Protein AF-A0A812RRX6-F1 (afdb_monomer_lite)

Organism: NCBI:txid878477

Structure (mmCIF, N/CA/C/O backbone):
data_AF-A0A812RRX6-F1
#
_entry.id   AF-A0A812RRX6-F1
#
loop_
_atom_site.group_PDB
_atom_site.id
_atom_site.type_symbol
_atom_site.label_atom_id
_atom_site.label_alt_id
_atom_site.label_comp_id
_atom_site.label_asym_id
_atom_site.label_entity_id
_atom_site.label_seq_id
_atom_site.pdbx_PDB_ins_code
_atom_site.Cartn_x
_atom_site.Cartn_y
_atom_site.Cartn_z
_atom_site.occupancy
_atom_site.B_iso_or_equiv
_atom_site.auth_seq_id
_atom_site.auth_comp_id
_atom_site.auth_asym_id
_atom_site.auth_atom_id
_atom_site.pdbx_PDB_model_num
ATOM 1 N N . MET A 1 1 ? -2.714 23.984 -34.454 1.00 39.06 1 MET A N 1
ATOM 2 C CA . MET A 1 1 ? -3.181 22.674 -33.956 1.00 39.06 1 MET A CA 1
ATOM 3 C C . MET A 1 1 ? -3.215 22.775 -32.436 1.00 39.06 1 MET A C 1
ATOM 5 O O . MET A 1 1 ? -2.172 22.721 -31.802 1.00 39.06 1 MET A O 1
ATOM 9 N N . ALA A 1 2 ? -4.369 23.152 -31.883 1.00 33.84 2 ALA A N 1
ATOM 10 C CA . ALA A 1 2 ? -4.506 23.496 -30.469 1.00 33.84 2 ALA A CA 1
ATOM 11 C C . ALA A 1 2 ? -4.505 22.219 -29.619 1.00 33.84 2 ALA A C 1
ATOM 13 O O . ALA A 1 2 ? -5.290 21.308 -29.877 1.00 33.84 2 ALA A O 1
ATOM 14 N N . MET A 1 3 ? -3.606 22.149 -28.634 1.00 35.25 3 MET A N 1
ATOM 15 C CA . MET A 1 3 ? -3.590 21.080 -27.639 1.00 35.25 3 MET A CA 1
ATOM 16 C C . MET A 1 3 ? -4.925 21.091 -26.890 1.00 35.25 3 MET A C 1
ATOM 18 O O . MET A 1 3 ? -5.306 22.109 -26.313 1.00 35.25 3 MET A O 1
ATOM 22 N N . SER A 1 4 ? -5.640 19.965 -26.927 1.00 39.28 4 SER A N 1
ATOM 23 C CA . SER A 1 4 ? -6.822 19.756 -26.090 1.00 39.28 4 SER A CA 1
ATOM 24 C C . SER A 1 4 ? -6.468 20.004 -24.620 1.00 39.28 4 SER A C 1
ATOM 26 O O . SER A 1 4 ? -5.394 19.582 -24.179 1.00 39.28 4 SER A O 1
ATOM 28 N N . PRO A 1 5 ? -7.345 20.659 -23.841 1.00 45.50 5 PRO A N 1
ATOM 29 C CA . PRO A 1 5 ? -7.114 20.847 -22.420 1.00 45.50 5 PRO A CA 1
ATOM 30 C C . PRO A 1 5 ? -7.066 19.472 -21.752 1.00 45.50 5 PRO A C 1
ATOM 32 O O . PRO A 1 5 ? -8.019 18.695 -21.840 1.00 45.50 5 PRO A O 1
ATOM 35 N N . GLN A 1 6 ? -5.943 19.160 -21.099 1.00 38.31 6 GLN A N 1
ATOM 36 C CA . GLN A 1 6 ? -5.822 17.978 -20.254 1.00 38.31 6 GLN A CA 1
ATOM 37 C C . GLN A 1 6 ? -6.981 17.981 -19.256 1.00 38.31 6 GLN A C 1
ATOM 39 O O . GLN A 1 6 ? -7.077 18.843 -18.380 1.00 38.31 6 GLN A O 1
ATOM 44 N N . LYS A 1 7 ? -7.886 17.015 -19.410 1.00 37.22 7 LYS A N 1
ATOM 45 C CA . LYS A 1 7 ? -8.924 16.706 -18.433 1.00 37.22 7 LYS A CA 1
ATOM 46 C C . LYS A 1 7 ? -8.191 16.348 -17.140 1.00 37.22 7 LYS A C 1
ATOM 48 O O . LYS A 1 7 ? -7.607 15.271 -17.060 1.00 37.22 7 LYS A O 1
ATOM 53 N N . LYS A 1 8 ? -8.141 17.274 -16.171 1.00 35.66 8 LYS A N 1
ATOM 54 C CA . LYS A 1 8 ? -7.561 17.017 -14.845 1.00 35.66 8 LYS A CA 1
ATOM 55 C C . LYS A 1 8 ? -8.171 15.714 -14.333 1.00 35.66 8 LYS A C 1
ATOM 57 O O . LYS A 1 8 ? -9.391 15.638 -14.175 1.00 35.66 8 LYS A O 1
ATOM 62 N N . LEU A 1 9 ? -7.343 14.686 -14.144 1.00 37.22 9 LEU A N 1
ATOM 63 C CA . LEU A 1 9 ? -7.790 13.464 -13.491 1.00 37.22 9 LEU A CA 1
ATOM 64 C C . LEU A 1 9 ? -8.346 13.859 -12.115 1.00 37.22 9 LEU A C 1
ATOM 66 O O . LEU A 1 9 ? -7.683 14.621 -11.406 1.00 37.22 9 LEU A O 1
ATOM 70 N N . PRO A 1 10 ? -9.545 13.393 -11.728 1.00 40.72 10 PRO A N 1
ATOM 71 C CA . PRO A 1 10 ? -10.130 13.690 -10.429 1.00 40.72 10 PRO A CA 1
ATOM 72 C C . PRO A 1 10 ? -9.410 12.871 -9.348 1.00 40.72 10 PRO A C 1
ATOM 74 O O . PRO A 1 10 ? -9.957 11.932 -8.780 1.00 40.72 10 PRO A O 1
ATOM 77 N N . MET A 1 11 ? -8.148 13.199 -9.083 1.00 41.69 11 MET A N 1
ATOM 78 C CA . MET A 1 11 ? -7.372 12.647 -7.979 1.00 41.69 11 MET A CA 1
ATOM 79 C C . MET A 1 11 ? -7.778 13.402 -6.708 1.00 41.69 11 MET A C 1
ATOM 81 O O . MET A 1 11 ? -7.192 14.421 -6.369 1.00 41.69 11 MET A O 1
ATOM 85 N N . CYS A 1 12 ? -8.811 12.886 -6.037 1.00 51.28 12 CYS A N 1
ATOM 86 C CA . CYS A 1 12 ? -9.306 13.295 -4.717 1.00 51.28 12 CYS A CA 1
ATOM 87 C C . CYS A 1 12 ? -10.076 14.638 -4.657 1.00 51.28 12 CYS A C 1
ATOM 89 O O . CYS A 1 12 ? -9.531 15.721 -4.825 1.00 51.28 12 CYS A O 1
ATOM 91 N N . THR A 1 13 ? -11.379 14.576 -4.359 1.00 63.47 13 THR A N 1
ATOM 92 C CA . THR A 1 13 ? -12.271 15.750 -4.226 1.00 63.47 13 THR A CA 1
ATOM 93 C C . THR A 1 13 ? -12.275 16.365 -2.820 1.00 63.47 13 THR A C 1
ATOM 95 O O . THR A 1 13 ? -13.190 17.117 -2.494 1.00 63.47 13 THR A O 1
ATOM 98 N N . LEU A 1 14 ? -11.338 15.981 -1.949 1.00 65.50 14 LEU A N 1
ATOM 99 C CA . LEU A 1 14 ? -11.268 16.493 -0.578 1.00 65.50 14 LEU A CA 1
ATOM 100 C C . LEU A 1 14 ? -10.521 17.837 -0.547 1.00 65.50 14 LEU A C 1
ATOM 102 O O . LEU A 1 14 ? -9.541 17.979 -1.283 1.00 65.50 14 LEU A O 1
ATOM 106 N N . PRO A 1 15 ? -10.918 18.799 0.305 1.00 81.88 15 PRO A N 1
ATOM 107 C CA . PRO A 1 15 ? -10.123 19.998 0.569 1.00 81.88 15 PRO A CA 1
ATOM 108 C C . PRO A 1 15 ? -8.690 19.635 0.991 1.00 81.88 15 PRO A C 1
ATOM 110 O O . PRO A 1 15 ? -8.495 18.680 1.742 1.00 81.88 15 PRO A O 1
ATOM 113 N N . GLU A 1 16 ? -7.682 20.406 0.567 1.00 81.50 16 GLU A N 1
ATOM 114 C CA . GLU A 1 16 ? -6.260 20.109 0.851 1.00 81.50 16 GLU A CA 1
ATOM 115 C C . GLU A 1 16 ? -5.962 19.907 2.349 1.00 81.50 16 GLU A C 1
ATOM 117 O O . GLU A 1 16 ? -5.134 19.076 2.722 1.00 81.50 16 GLU A O 1
ATOM 122 N N . ALA A 1 17 ? -6.658 20.638 3.224 1.00 84.88 17 ALA A N 1
ATOM 123 C CA . ALA A 1 17 ? -6.519 20.498 4.672 1.00 84.88 17 ALA A CA 1
ATOM 124 C C . ALA A 1 17 ? -6.974 19.116 5.181 1.00 84.88 17 ALA A C 1
ATOM 126 O O . ALA A 1 17 ? -6.314 18.524 6.036 1.00 84.88 17 ALA A O 1
ATOM 127 N N . GLU A 1 18 ? -8.070 18.580 4.637 1.00 83.19 18 GLU A N 1
ATOM 128 C CA . GLU A 1 18 ? -8.567 17.248 4.994 1.00 83.19 18 GLU A CA 1
ATOM 129 C C . GLU A 1 18 ? -7.648 16.148 4.460 1.00 83.19 18 GLU A C 1
ATOM 131 O O . GLU A 1 18 ? -7.400 15.172 5.166 1.00 83.19 18 GLU A O 1
ATOM 136 N N . GLN A 1 19 ? -7.082 16.334 3.261 1.00 82.12 19 GLN A N 1
ATOM 137 C CA . GLN A 1 19 ? -6.095 15.411 2.693 1.00 82.12 19 GLN A CA 1
ATOM 138 C C . GLN A 1 19 ? -4.854 15.308 3.584 1.00 82.12 19 GLN A C 1
ATOM 140 O O . GLN A 1 19 ? -4.489 14.210 3.995 1.00 82.12 19 GLN A O 1
ATOM 145 N N . ARG A 1 20 ? -4.268 16.446 3.979 1.00 87.44 20 ARG A N 1
ATOM 146 C CA . ARG A 1 20 ? -3.109 16.471 4.888 1.00 87.44 20 ARG A CA 1
ATOM 147 C C . ARG A 1 20 ? -3.423 15.853 6.243 1.00 87.44 20 ARG A C 1
ATOM 149 O O . ARG A 1 20 ? -2.597 15.137 6.803 1.00 87.44 20 ARG A O 1
ATOM 156 N N . SER A 1 21 ? -4.617 16.115 6.780 1.00 90.31 21 SER A N 1
ATOM 157 C CA . SER A 1 21 ? -5.028 15.505 8.044 1.00 90.31 21 SER A CA 1
ATOM 158 C C . SER A 1 21 ? -5.152 13.988 7.918 1.00 90.31 21 SER A C 1
ATOM 160 O O . SER A 1 21 ? -4.744 13.277 8.830 1.00 90.31 21 SER A O 1
ATOM 162 N N . PHE A 1 22 ? -5.713 13.488 6.819 1.00 90.00 22 PHE A N 1
ATOM 163 C CA . PHE A 1 22 ? -5.828 12.057 6.559 1.00 90.00 22 PHE A CA 1
ATOM 164 C C . PHE A 1 22 ? -4.455 11.400 6.376 1.00 90.00 22 PHE A C 1
ATOM 166 O O . PHE A 1 22 ? -4.192 10.348 6.956 1.00 90.00 22 PHE A O 1
ATOM 173 N N . GLU A 1 23 ? -3.557 12.041 5.631 1.00 90.38 23 GLU A N 1
ATOM 174 C CA . GLU A 1 23 ? -2.182 11.579 5.438 1.00 90.38 23 GLU A CA 1
ATOM 175 C C . GLU A 1 23 ? -1.428 11.461 6.763 1.00 90.38 23 GLU A C 1
ATOM 177 O O . GLU A 1 23 ? -0.851 10.407 7.024 1.00 90.38 23 GLU A O 1
ATOM 182 N N . ALA A 1 24 ? -1.515 12.478 7.627 1.00 93.12 24 ALA A N 1
ATOM 183 C CA . ALA A 1 24 ? -0.892 12.459 8.948 1.00 93.12 24 ALA A CA 1
ATOM 184 C C . ALA A 1 24 ? -1.433 11.326 9.836 1.00 93.12 24 ALA A C 1
ATOM 186 O O . ALA A 1 24 ? -0.667 10.663 10.534 1.00 93.12 24 ALA A O 1
ATOM 187 N N . LEU A 1 25 ? -2.744 11.058 9.785 1.00 94.81 25 LEU A N 1
ATOM 188 C CA . LEU A 1 25 ? -3.342 9.932 10.509 1.00 94.81 25 LEU A CA 1
ATOM 189 C C . LEU A 1 25 ? -2.822 8.590 9.990 1.00 94.81 25 LEU A C 1
ATOM 191 O O . LEU A 1 25 ? -2.502 7.709 10.788 1.00 94.81 25 LEU A O 1
ATOM 195 N N . LEU A 1 26 ? -2.721 8.423 8.670 1.00 92.94 26 LEU A N 1
ATOM 196 C CA . LEU A 1 26 ? -2.147 7.211 8.094 1.00 92.94 26 LEU A CA 1
ATOM 197 C C . LEU A 1 26 ? -0.683 7.041 8.510 1.00 92.94 26 LEU A C 1
ATOM 199 O O . LEU A 1 26 ? -0.291 5.931 8.848 1.00 92.94 26 LEU A O 1
ATOM 203 N N . ASP A 1 27 ? 0.109 8.108 8.551 1.00 92.56 27 ASP A N 1
ATOM 204 C CA . ASP A 1 27 ? 1.517 8.031 8.953 1.00 92.56 27 ASP A CA 1
ATOM 205 C C . ASP A 1 27 ? 1.678 7.640 10.434 1.00 92.56 27 ASP A C 1
ATOM 207 O O . ASP A 1 27 ? 2.534 6.812 10.767 1.00 92.56 27 ASP A O 1
ATOM 211 N N . ASP A 1 28 ? 0.811 8.143 11.321 1.00 94.81 28 ASP A N 1
ATOM 212 C CA . ASP A 1 28 ? 0.749 7.704 12.722 1.00 94.81 28 ASP A CA 1
ATOM 213 C C . ASP A 1 28 ? 0.402 6.210 12.829 1.00 94.81 28 ASP A C 1
ATOM 215 O O . ASP A 1 28 ? 1.060 5.476 13.573 1.00 94.81 28 ASP A O 1
ATOM 219 N N . VAL A 1 29 ? -0.585 5.735 12.054 1.00 94.94 29 VAL A N 1
ATOM 220 C CA . VAL A 1 29 ? -0.944 4.307 11.977 1.00 94.94 29 VAL A CA 1
ATOM 221 C C . VAL A 1 29 ? 0.249 3.467 11.520 1.00 94.94 29 VAL A C 1
ATOM 223 O O . VAL A 1 29 ? 0.585 2.472 12.166 1.00 94.94 29 VAL A O 1
ATOM 226 N N . MET A 1 30 ? 0.905 3.871 10.430 1.00 91.81 30 MET A N 1
ATOM 227 C CA . MET A 1 30 ? 2.060 3.166 9.872 1.00 91.81 30 MET A CA 1
ATOM 228 C C . MET A 1 30 ? 3.209 3.079 10.876 1.00 91.81 30 MET A C 1
ATOM 230 O O . MET A 1 30 ? 3.807 2.017 11.048 1.00 91.81 30 MET A O 1
ATOM 234 N N . THR A 1 31 ? 3.478 4.178 11.582 1.00 92.31 31 THR A N 1
ATOM 235 C CA . THR A 1 31 ? 4.534 4.250 12.595 1.00 92.31 31 THR A CA 1
ATOM 236 C C . THR A 1 31 ? 4.243 3.319 13.769 1.00 92.31 31 THR A C 1
ATOM 238 O O . THR A 1 31 ? 5.119 2.566 14.193 1.00 92.31 31 THR A O 1
ATOM 241 N N . GLY A 1 32 ? 3.019 3.329 14.303 1.00 93.38 32 GLY A N 1
ATOM 242 C CA . GLY A 1 32 ? 2.673 2.494 15.455 1.00 93.38 32 GLY A CA 1
ATOM 243 C C . GLY A 1 32 ? 2.478 1.011 15.135 1.00 93.38 32 GLY A C 1
ATOM 244 O O . GLY A 1 32 ? 2.624 0.188 16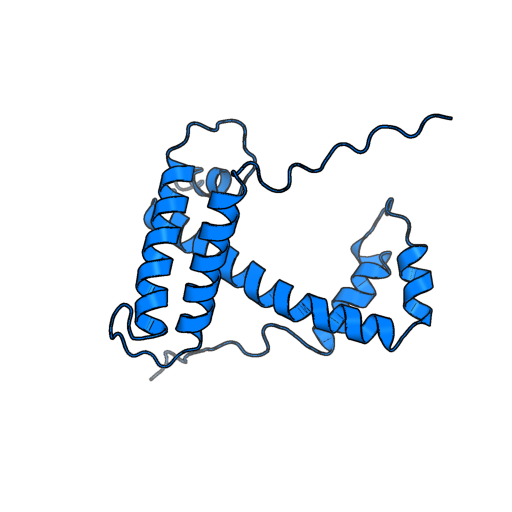.035 1.00 93.38 32 GLY A O 1
ATOM 245 N N . MET A 1 33 ? 2.214 0.652 13.874 1.00 88.69 33 MET A N 1
ATOM 246 C CA . MET A 1 33 ? 2.179 -0.744 13.418 1.00 88.69 33 MET A CA 1
ATOM 247 C C . MET A 1 33 ? 3.560 -1.413 13.469 1.00 88.69 33 MET A C 1
ATOM 249 O O . MET A 1 33 ? 3.647 -2.616 13.706 1.00 88.69 33 MET A O 1
ATOM 253 N N . LEU A 1 34 ? 4.633 -0.642 13.269 1.00 86.12 34 LEU A N 1
ATOM 254 C CA . LEU A 1 34 ? 6.019 -1.119 13.348 1.00 86.12 34 LEU A CA 1
ATOM 255 C C . LEU A 1 34 ? 6.666 -0.874 14.724 1.00 86.12 34 LEU A C 1
ATOM 257 O O . LEU A 1 34 ? 7.800 -1.292 14.955 1.00 86.12 34 LEU A O 1
ATOM 261 N N . ALA A 1 35 ? 5.971 -0.189 15.634 1.00 92.12 35 ALA A N 1
ATOM 262 C CA . ALA A 1 35 ? 6.473 0.135 16.962 1.00 92.12 35 ALA A CA 1
ATOM 263 C C . ALA A 1 35 ? 6.286 -1.015 17.964 1.00 92.12 35 ALA A C 1
ATOM 265 O O . ALA A 1 35 ? 5.526 -1.958 17.745 1.00 92.12 35 ALA A O 1
ATOM 266 N N . ALA A 1 36 ? 6.951 -0.900 19.119 1.00 91.06 36 ALA A N 1
ATOM 267 C CA . ALA A 1 36 ? 6.689 -1.783 20.249 1.00 91.06 36 ALA A CA 1
ATOM 268 C C . ALA A 1 36 ? 5.202 -1.697 20.658 1.00 91.06 36 ALA A C 1
ATOM 270 O O . ALA A 1 36 ? 4.677 -0.582 20.746 1.00 91.06 36 ALA A O 1
ATOM 271 N N . PRO A 1 37 ? 4.530 -2.832 20.936 1.00 91.81 37 PRO A N 1
ATOM 272 C CA . PRO A 1 37 ? 3.099 -2.888 21.242 1.00 91.81 37 PRO A CA 1
ATOM 273 C C . PRO A 1 37 ? 2.809 -2.432 22.683 1.00 91.81 37 PRO A C 1
ATOM 275 O O . PRO A 1 37 ? 2.304 -3.192 23.505 1.00 91.81 37 PRO A O 1
ATOM 278 N N . LEU A 1 38 ? 3.186 -1.195 23.009 1.00 91.50 38 LEU A N 1
ATOM 279 C CA . LEU A 1 38 ? 2.996 -0.571 24.313 1.00 91.50 38 LEU A CA 1
ATOM 280 C C . LEU A 1 38 ? 2.081 0.643 24.161 1.00 91.50 38 LEU A C 1
ATOM 282 O O . LEU A 1 38 ? 2.469 1.634 23.542 1.00 91.50 38 LEU A O 1
ATOM 286 N N . ASP A 1 39 ? 0.884 0.572 24.738 1.00 92.12 39 ASP A N 1
ATOM 287 C CA . ASP A 1 39 ? -0.079 1.671 24.716 1.00 92.12 39 ASP A CA 1
ATOM 288 C C . ASP A 1 39 ? 0.108 2.600 25.926 1.00 92.12 39 ASP A C 1
ATOM 290 O O . ASP A 1 39 ? -0.307 2.304 27.043 1.00 92.12 39 ASP A O 1
ATOM 294 N N . LEU A 1 40 ? 0.746 3.747 25.685 1.00 93.06 40 LEU A N 1
ATOM 295 C CA . LEU A 1 40 ? 0.804 4.888 26.609 1.00 93.06 40 LEU A CA 1
ATOM 296 C C . LEU A 1 40 ? 0.006 6.078 26.049 1.00 93.06 40 LEU A C 1
ATOM 298 O O . LEU A 1 40 ? 0.404 7.241 26.183 1.00 93.06 40 LEU A O 1
ATOM 302 N N . GLY A 1 41 ? -1.083 5.798 25.328 1.00 92.75 41 GLY A N 1
ATOM 303 C CA . GLY A 1 41 ? -1.882 6.789 24.619 1.00 92.75 41 GLY A CA 1
ATOM 304 C C . GLY A 1 41 ? -1.022 7.621 23.667 1.00 92.75 41 GLY A C 1
ATOM 305 O O . GLY A 1 41 ? -0.141 7.104 22.973 1.00 92.75 41 GLY A O 1
ATOM 306 N N . ARG A 1 42 ? -1.214 8.947 23.683 1.00 93.38 42 ARG A N 1
ATOM 307 C CA . ARG A 1 42 ? -0.478 9.888 22.815 1.00 93.38 42 ARG A CA 1
ATOM 308 C C . ARG A 1 42 ? 1.048 9.871 22.996 1.00 93.38 42 ARG A C 1
ATOM 310 O O . ARG A 1 42 ? 1.769 10.342 22.117 1.00 93.38 42 ARG A O 1
ATOM 317 N N . PHE A 1 43 ? 1.538 9.346 24.119 1.00 93.44 43 PHE A N 1
ATOM 318 C CA . PHE A 1 43 ? 2.963 9.320 24.455 1.00 93.44 43 PHE A CA 1
ATOM 319 C C . PHE A 1 43 ? 3.708 8.120 23.856 1.00 93.44 43 PHE A C 1
ATOM 321 O O . PHE A 1 43 ? 4.934 8.097 23.863 1.00 93.44 43 PHE A O 1
ATOM 328 N N . SER A 1 44 ? 2.989 7.153 23.284 1.00 94.38 44 SER A N 1
ATOM 329 C CA . SER A 1 44 ? 3.567 6.000 22.585 1.00 94.38 44 SER A CA 1
ATOM 330 C C . SER A 1 44 ? 3.216 6.023 21.100 1.00 94.38 44 SER A C 1
ATOM 332 O O . SER A 1 44 ? 2.151 6.504 20.719 1.00 94.38 44 SER A O 1
ATOM 334 N N . ALA A 1 45 ? 4.087 5.478 20.249 1.00 94.94 45 ALA A N 1
ATOM 335 C CA . ALA A 1 45 ? 3.778 5.323 18.826 1.00 94.94 45 ALA A CA 1
ATOM 336 C C . ALA A 1 45 ? 2.589 4.372 18.601 1.00 94.94 45 ALA A C 1
ATOM 338 O O . ALA A 1 45 ? 1.713 4.673 17.796 1.00 94.94 45 ALA A O 1
ATOM 339 N N . HIS A 1 46 ? 2.515 3.273 19.360 1.00 95.06 46 HIS A N 1
ATOM 340 C CA . HIS A 1 46 ? 1.402 2.328 19.282 1.00 95.06 46 HIS A CA 1
ATOM 341 C C . HIS A 1 46 ? 0.072 2.961 19.722 1.00 95.06 46 HIS A C 1
ATOM 343 O O . HIS A 1 46 ? -0.909 2.897 18.987 1.00 95.06 46 HIS A O 1
ATOM 349 N N . GLY A 1 47 ? 0.045 3.671 20.855 1.00 95.56 47 GLY A N 1
ATOM 350 C CA . GLY A 1 47 ? -1.151 4.383 21.314 1.00 95.56 47 GLY A CA 1
ATOM 351 C C . GLY A 1 47 ? -1.597 5.501 20.362 1.00 95.56 47 GLY A C 1
ATOM 352 O O . GLY A 1 47 ? -2.792 5.647 20.100 1.00 95.56 47 GLY A O 1
ATOM 353 N N . ARG A 1 48 ? -0.661 6.250 19.751 1.00 96.25 48 ARG A N 1
ATOM 354 C CA . ARG A 1 48 ? -0.998 7.198 18.670 1.00 96.25 48 ARG A CA 1
ATOM 355 C C . ARG A 1 48 ? -1.628 6.498 17.468 1.00 96.25 48 ARG A C 1
ATOM 357 O O . ARG A 1 48 ? -2.632 6.995 16.965 1.00 96.25 48 ARG A O 1
ATOM 364 N N . ALA A 1 49 ? -1.111 5.340 17.056 1.00 96.00 49 ALA A N 1
ATOM 365 C CA . ALA A 1 49 ? -1.696 4.561 15.967 1.00 96.00 49 ALA A CA 1
ATOM 366 C C . ALA A 1 49 ? -3.113 4.064 16.279 1.00 96.00 49 ALA A C 1
ATOM 368 O O . ALA A 1 49 ? -3.963 4.106 15.394 1.00 96.00 49 ALA A O 1
ATOM 369 N N . LEU A 1 50 ? -3.407 3.649 17.516 1.00 95.44 50 LEU A N 1
ATOM 370 C CA . LEU A 1 50 ? -4.766 3.251 17.913 1.00 95.44 50 LEU A CA 1
ATOM 371 C C . LEU A 1 50 ? -5.750 4.425 17.813 1.00 95.44 50 LEU A C 1
ATOM 373 O O . LEU A 1 50 ? -6.837 4.288 17.243 1.00 95.44 50 LEU A O 1
ATOM 377 N N . ILE A 1 51 ? -5.345 5.604 18.296 1.00 96.25 51 ILE A N 1
ATOM 378 C CA . ILE A 1 51 ? -6.136 6.839 18.178 1.00 96.25 51 ILE A CA 1
ATOM 379 C C . ILE A 1 51 ? -6.325 7.214 16.702 1.00 96.25 51 ILE A C 1
ATOM 381 O O . ILE A 1 51 ? -7.432 7.563 16.286 1.00 96.25 51 ILE A O 1
ATOM 385 N N . ALA A 1 52 ? -5.260 7.146 15.903 1.00 96.25 52 ALA A N 1
ATOM 386 C CA . ALA A 1 52 ? -5.301 7.486 14.489 1.00 96.25 52 ALA A CA 1
ATOM 387 C C . ALA A 1 52 ? -6.179 6.514 13.687 1.00 96.25 52 ALA A C 1
ATOM 389 O O . ALA A 1 52 ? -7.010 6.966 12.901 1.00 96.25 52 ALA A O 1
ATOM 390 N N . ARG A 1 53 ? -6.094 5.203 13.956 1.00 95.12 53 ARG A N 1
ATOM 391 C CA . ARG A 1 53 ? -6.973 4.176 13.375 1.00 95.12 53 ARG A CA 1
ATOM 392 C C . ARG A 1 53 ? -8.438 4.490 13.651 1.00 95.12 53 ARG A C 1
ATOM 394 O O . ARG A 1 53 ? -9.229 4.505 12.717 1.00 95.12 53 ARG A O 1
ATOM 401 N N . SER A 1 54 ? -8.790 4.793 14.903 1.00 95.25 54 SER A N 1
ATOM 402 C CA . SER A 1 54 ? -10.165 5.155 15.274 1.00 95.25 54 SER A CA 1
ATOM 403 C C . SER A 1 54 ? -10.680 6.352 14.464 1.00 95.25 54 SER A C 1
ATOM 405 O O . SER A 1 54 ? -11.774 6.303 13.902 1.00 95.25 54 SER A O 1
ATOM 407 N N . LYS A 1 55 ? -9.859 7.398 14.307 1.00 95.44 55 LYS A N 1
ATOM 408 C CA . LYS A 1 55 ? -10.206 8.572 13.489 1.00 95.44 55 LYS A CA 1
ATOM 409 C C . LYS A 1 55 ? -10.364 8.233 12.005 1.00 95.44 55 LYS A C 1
ATOM 411 O O . LYS A 1 55 ? -11.293 8.732 11.377 1.00 95.44 55 LYS A O 1
ATOM 416 N N . VAL A 1 56 ? -9.497 7.386 11.447 1.00 94.06 56 VAL A N 1
ATOM 417 C CA . VAL A 1 56 ? -9.612 6.928 10.053 1.00 94.06 56 VAL A CA 1
ATOM 418 C C . VAL A 1 56 ? -10.903 6.136 9.847 1.00 94.06 56 VAL A C 1
ATOM 420 O O . VAL A 1 56 ? -11.639 6.442 8.912 1.00 94.06 56 VAL A O 1
ATOM 423 N N . CYS A 1 57 ? -11.238 5.197 10.737 1.00 93.69 57 CYS A N 1
ATOM 424 C CA . CYS A 1 57 ? -12.501 4.454 10.661 1.00 93.69 57 CYS A CA 1
ATOM 425 C C . CYS A 1 57 ? -13.716 5.394 10.731 1.00 93.69 57 CYS A C 1
ATOM 427 O O . CYS A 1 57 ? -14.626 5.280 9.919 1.00 93.69 57 CYS A O 1
ATOM 429 N N . GLN A 1 58 ? -13.695 6.414 11.599 1.00 93.12 58 GLN A N 1
ATOM 430 C CA . GLN A 1 58 ? -14.752 7.435 11.632 1.00 93.12 58 GLN A CA 1
ATOM 431 C C . GLN A 1 58 ? -14.874 8.216 10.314 1.00 93.12 58 GLN A C 1
ATOM 433 O O . GLN A 1 58 ? -15.979 8.576 9.910 1.00 93.12 58 GLN A O 1
ATOM 438 N N . MET A 1 59 ? -13.757 8.511 9.640 1.00 90.88 59 MET A N 1
ATOM 439 C CA . MET A 1 59 ? -13.786 9.145 8.318 1.00 90.88 59 MET A CA 1
ATOM 440 C C . MET A 1 59 ? -14.390 8.211 7.265 1.00 90.88 59 MET A C 1
ATOM 442 O O . MET A 1 59 ? -15.177 8.675 6.443 1.00 90.88 59 MET A O 1
ATOM 446 N N . ILE A 1 60 ? -14.083 6.913 7.316 1.00 90.62 60 ILE A N 1
ATOM 447 C CA . ILE A 1 60 ? -14.667 5.907 6.419 1.00 90.62 60 ILE A CA 1
ATOM 448 C C . ILE A 1 60 ? -16.183 5.810 6.639 1.00 90.62 60 ILE A C 1
ATOM 450 O O . ILE A 1 60 ? -16.931 5.980 5.677 1.00 90.62 60 ILE A O 1
ATOM 454 N N . SER A 1 61 ? -16.650 5.681 7.885 1.00 90.25 61 SER A N 1
ATOM 455 C CA . SER A 1 61 ? -18.084 5.699 8.226 1.00 90.25 61 SER A CA 1
ATOM 456 C C . SER A 1 61 ? -18.793 6.961 7.726 1.00 90.25 61 SER A C 1
ATOM 458 O O . SER A 1 61 ? -19.880 6.897 7.155 1.00 90.25 61 SER A O 1
ATOM 460 N N . LYS A 1 62 ? -18.160 8.137 7.852 1.00 89.06 62 LYS A N 1
ATOM 461 C CA . LYS A 1 62 ? -18.711 9.389 7.302 1.00 89.06 62 LYS A CA 1
ATOM 462 C C . LYS A 1 62 ? -18.849 9.353 5.782 1.00 89.06 62 LYS A C 1
ATOM 464 O O . LYS A 1 62 ? -19.798 9.929 5.260 1.00 89.06 62 LYS A O 1
ATOM 469 N N . VAL A 1 63 ? -17.915 8.722 5.071 1.00 86.88 63 VAL A N 1
ATOM 470 C CA . VAL A 1 63 ? -18.000 8.545 3.613 1.00 86.88 63 VAL A CA 1
ATOM 471 C C . VAL A 1 63 ? -19.107 7.553 3.251 1.00 86.88 63 VAL A C 1
ATOM 473 O O . VAL A 1 63 ? -19.831 7.800 2.291 1.00 86.88 63 VAL A O 1
ATOM 476 N N . MET A 1 64 ? -19.281 6.484 4.032 1.00 86.31 64 MET A N 1
ATOM 477 C CA . MET A 1 64 ? -20.353 5.495 3.852 1.00 86.31 64 MET A CA 1
ATOM 478 C C . MET A 1 64 ? -21.750 6.098 4.036 1.00 86.31 64 MET A C 1
ATOM 480 O O . MET A 1 64 ? -22.664 5.775 3.284 1.00 86.31 64 MET A O 1
ATOM 484 N N . ALA A 1 65 ? -21.911 7.016 4.991 1.00 87.69 65 ALA A N 1
ATOM 485 C CA . ALA A 1 65 ? -23.183 7.689 5.252 1.00 87.69 65 ALA A CA 1
ATOM 486 C C . ALA A 1 65 ? -23.584 8.715 4.171 1.00 87.69 65 ALA A C 1
ATOM 488 O O . ALA A 1 65 ? -24.721 9.192 4.163 1.00 87.69 65 ALA A O 1
ATOM 489 N N . GLN A 1 66 ? -22.675 9.097 3.264 1.00 83.19 66 GLN A N 1
ATOM 490 C CA . GLN A 1 66 ? -22.987 10.070 2.218 1.00 83.19 66 GLN A CA 1
ATOM 491 C C . GLN A 1 66 ? -23.824 9.429 1.098 1.00 83.19 66 GLN A C 1
ATOM 493 O O . GLN A 1 66 ? -23.418 8.411 0.535 1.00 83.19 66 GLN A O 1
ATOM 498 N N . PRO A 1 67 ? -24.947 10.048 0.686 1.00 64.69 67 PRO A N 1
ATOM 499 C CA . PRO A 1 67 ? -25.792 9.531 -0.384 1.00 64.69 67 PRO A CA 1
ATOM 500 C C . PRO A 1 67 ? -25.099 9.700 -1.744 1.00 64.69 67 PRO A C 1
ATOM 502 O O . PRO A 1 67 ? -25.305 10.684 -2.445 1.00 64.69 67 PRO A O 1
ATOM 505 N N . ASN A 1 68 ? -24.259 8.743 -2.139 1.00 60.84 68 ASN A N 1
ATOM 506 C CA . ASN A 1 68 ? -23.505 8.798 -3.393 1.00 60.84 68 ASN A CA 1
ATOM 507 C C . ASN A 1 68 ? -23.806 7.591 -4.292 1.00 60.84 68 ASN A C 1
ATOM 509 O O . ASN A 1 68 ? -22.982 6.701 -4.475 1.00 60.84 68 ASN A O 1
ATOM 513 N N . LYS A 1 69 ? -24.982 7.620 -4.937 1.00 50.94 69 LYS A N 1
ATOM 514 C CA . LYS A 1 69 ? -25.466 6.606 -5.901 1.00 50.94 69 LYS A CA 1
ATOM 515 C C . LYS A 1 69 ? -24.632 6.480 -7.191 1.00 50.94 69 LYS A C 1
ATOM 517 O O . LYS A 1 69 ? -24.928 5.628 -8.024 1.00 50.94 69 LYS A O 1
ATOM 522 N N . HIS A 1 70 ? -23.626 7.335 -7.399 1.00 53.12 70 HIS A N 1
ATOM 523 C CA . HIS A 1 70 ? -22.865 7.418 -8.657 1.00 53.12 70 HIS A CA 1
ATOM 524 C C . HIS A 1 70 ? -21.345 7.283 -8.499 1.00 53.12 70 HIS A C 1
ATOM 526 O O . HIS A 1 70 ? -20.619 7.418 -9.483 1.00 53.12 70 HIS A O 1
ATOM 532 N N . ARG A 1 71 ? -20.828 7.005 -7.294 1.00 61.28 71 ARG A N 1
ATOM 533 C CA . ARG A 1 71 ? -19.397 6.726 -7.127 1.00 61.28 71 ARG A CA 1
ATOM 534 C C . ARG A 1 71 ? -19.124 5.239 -7.339 1.00 61.28 71 ARG A C 1
ATOM 536 O O . ARG A 1 71 ? -19.482 4.426 -6.499 1.00 61.28 71 ARG A O 1
ATOM 543 N N . GLN A 1 72 ? -18.434 4.905 -8.427 1.00 73.75 72 GLN A N 1
ATOM 544 C CA . GLN A 1 72 ? -17.744 3.620 -8.545 1.00 73.75 72 GLN A CA 1
ATOM 545 C C . GLN A 1 72 ? -16.520 3.659 -7.623 1.00 73.75 72 GLN A C 1
ATOM 547 O O . GLN A 1 72 ? -15.516 4.297 -7.941 1.00 73.75 72 GLN A O 1
ATOM 552 N N . ASN A 1 73 ? -16.637 3.074 -6.434 1.00 84.81 73 ASN A N 1
ATOM 553 C CA . ASN A 1 73 ? -15.528 2.910 -5.503 1.00 84.81 73 ASN A CA 1
ATOM 554 C C . ASN A 1 73 ? -15.721 1.646 -4.656 1.00 84.81 73 ASN A C 1
ATOM 556 O O . ASN A 1 73 ? -16.824 1.112 -4.562 1.00 84.81 73 ASN A O 1
ATOM 560 N N . ILE A 1 74 ? -14.643 1.224 -3.994 1.00 87.75 74 ILE A N 1
ATOM 561 C CA . ILE A 1 74 ? -14.625 -0.002 -3.193 1.00 87.75 74 ILE A CA 1
ATOM 562 C C . ILE A 1 74 ? -15.654 -0.001 -2.054 1.00 87.75 74 ILE A C 1
ATOM 564 O O . ILE A 1 74 ? -16.200 -1.046 -1.736 1.00 87.75 74 ILE A O 1
ATOM 568 N N . ILE A 1 75 ? -15.965 1.159 -1.464 1.00 89.25 75 ILE A N 1
ATOM 569 C CA . ILE A 1 75 ? -16.975 1.264 -0.402 1.00 89.25 75 ILE A CA 1
ATOM 570 C C . ILE A 1 75 ? -18.357 0.929 -0.972 1.00 89.25 75 ILE A C 1
ATOM 572 O O . ILE A 1 75 ? -19.071 0.110 -0.407 1.00 89.25 75 ILE A O 1
ATOM 576 N N . ALA A 1 76 ? -18.715 1.520 -2.115 1.00 87.00 76 ALA A N 1
ATOM 577 C CA . ALA A 1 76 ? -19.982 1.253 -2.787 1.00 87.00 76 ALA A CA 1
ATOM 578 C C . ALA A 1 76 ? -20.100 -0.209 -3.241 1.00 87.00 76 ALA A C 1
ATOM 580 O O . ALA A 1 76 ? -21.198 -0.756 -3.227 1.00 87.00 76 ALA A O 1
ATOM 581 N N . ASP A 1 77 ? -18.988 -0.843 -3.622 1.00 88.12 77 ASP A N 1
ATOM 582 C CA . ASP A 1 77 ? -18.965 -2.266 -3.965 1.00 88.12 77 ASP A CA 1
ATOM 583 C C . ASP A 1 77 ? -19.124 -3.168 -2.733 1.00 88.12 77 ASP A C 1
ATOM 585 O O . ASP A 1 77 ? -19.897 -4.119 -2.788 1.00 88.12 77 ASP A O 1
ATOM 589 N N . LEU A 1 78 ? -18.465 -2.849 -1.614 1.00 89.56 78 LEU A N 1
ATOM 590 C CA . LEU A 1 78 ? -18.570 -3.606 -0.359 1.00 89.56 78 LEU A CA 1
ATOM 591 C C . LEU A 1 78 ? -19.924 -3.435 0.351 1.00 89.56 78 LEU A C 1
ATOM 593 O O . LEU A 1 78 ? -20.303 -4.292 1.141 1.00 89.56 78 LEU A O 1
ATOM 597 N N . MET A 1 79 ? -20.653 -2.348 0.077 1.00 87.31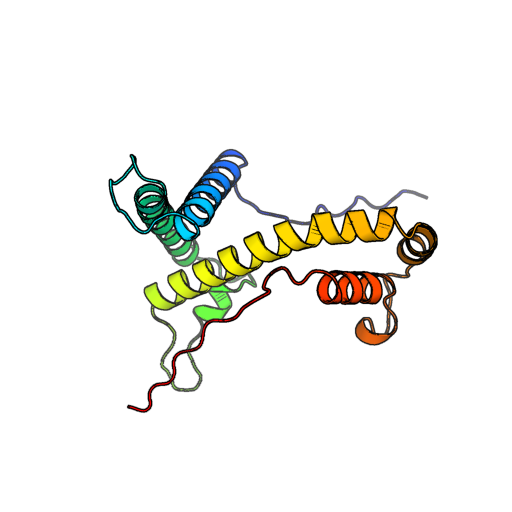 79 MET A N 1
ATOM 598 C CA . MET A 1 79 ? -22.008 -2.109 0.595 1.00 87.31 79 MET A CA 1
ATOM 599 C C . MET A 1 79 ? -23.106 -2.869 -0.166 1.00 87.31 79 MET A C 1
ATOM 601 O O . MET A 1 79 ? -24.266 -2.810 0.240 1.00 87.31 79 MET A O 1
ATOM 605 N N . LYS A 1 80 ? -22.788 -3.534 -1.284 1.00 85.75 80 LYS A N 1
ATOM 606 C CA . LYS A 1 80 ? -23.761 -4.366 -2.006 1.00 85.75 80 LYS A CA 1
ATOM 607 C C . LYS A 1 80 ? -24.059 -5.634 -1.208 1.00 85.75 80 LYS A C 1
ATOM 609 O O . LYS A 1 80 ? -23.180 -6.184 -0.548 1.00 85.75 80 LYS A O 1
ATOM 614 N N . ASP A 1 81 ? -25.292 -6.117 -1.320 1.00 81.38 81 ASP A N 1
ATOM 615 C CA . ASP A 1 81 ? -25.671 -7.399 -0.734 1.00 81.38 81 ASP A CA 1
ATOM 616 C C . ASP A 1 81 ? -24.891 -8.549 -1.384 1.00 81.38 81 ASP A C 1
ATOM 618 O O . ASP A 1 81 ? -24.628 -8.549 -2.589 1.00 81.38 81 ASP A O 1
ATOM 622 N N . SER A 1 82 ? -24.543 -9.547 -0.571 1.00 79.62 82 SER A N 1
ATOM 623 C CA . SER A 1 82 ? -24.042 -10.826 -1.075 1.00 79.62 82 SER A CA 1
ATOM 624 C C . SER A 1 82 ? -25.156 -11.583 -1.800 1.00 79.62 82 SER A C 1
ATOM 626 O O . SER A 1 82 ? -26.328 -11.467 -1.435 1.00 79.62 82 SER A O 1
ATOM 628 N N . GLU A 1 83 ? -24.791 -12.430 -2.765 1.00 75.88 83 GLU A N 1
ATOM 629 C CA . GLU A 1 83 ? -25.719 -13.348 -3.444 1.00 75.88 83 GLU A CA 1
ATOM 630 C C . GLU A 1 83 ? -26.461 -14.271 -2.455 1.00 75.88 83 GLU A C 1
ATOM 632 O O . GLU A 1 83 ? -27.585 -14.692 -2.713 1.00 75.88 83 GLU A O 1
ATOM 637 N N . GLU A 1 84 ? -25.871 -14.525 -1.281 1.00 79.00 84 GLU A N 1
ATOM 638 C CA . GLU A 1 84 ? -26.455 -15.323 -0.192 1.00 79.00 84 GLU A CA 1
ATOM 639 C C . GLU A 1 84 ? -27.303 -14.494 0.801 1.00 79.00 84 GLU A C 1
ATOM 641 O O . GLU A 1 84 ? -27.748 -15.002 1.831 1.00 79.00 84 GLU A O 1
ATOM 646 N N . GLY A 1 85 ? -27.526 -13.204 0.524 1.00 71.75 85 GLY A N 1
ATOM 647 C CA . GLY A 1 85 ? -28.392 -12.320 1.315 1.00 71.75 85 GLY A CA 1
ATOM 648 C C . GLY A 1 85 ? -27.775 -11.768 2.606 1.00 71.75 85 GLY A C 1
ATOM 649 O O . GLY A 1 85 ? -28.486 -11.170 3.412 1.00 71.75 85 GLY A O 1
ATOM 650 N N . LYS A 1 86 ? -26.466 -11.950 2.827 1.00 80.56 86 LYS A N 1
ATOM 651 C CA . LYS A 1 86 ? -25.718 -11.329 3.936 1.00 80.56 86 LYS A CA 1
ATOM 652 C C . LYS A 1 86 ? -24.584 -10.457 3.403 1.00 80.56 86 LYS A C 1
ATOM 654 O O . LYS A 1 86 ? -23.530 -10.974 3.046 1.00 80.56 86 LYS A O 1
ATOM 659 N N . GLY A 1 87 ? -24.814 -9.148 3.320 1.00 84.00 87 GLY A N 1
ATOM 660 C CA . GLY A 1 87 ? -23.759 -8.164 3.059 1.00 84.00 87 GLY A CA 1
ATOM 661 C C . GLY A 1 87 ? -22.819 -7.979 4.257 1.00 84.00 87 GLY A C 1
ATOM 662 O O . GLY A 1 87 ? -23.084 -8.485 5.350 1.00 84.00 87 GLY A O 1
ATOM 663 N N . PHE A 1 88 ? -21.727 -7.243 4.049 1.00 90.12 88 PHE A N 1
ATOM 664 C CA . PHE A 1 88 ? -20.806 -6.873 5.125 1.00 90.12 88 PHE A CA 1
ATOM 665 C C . PHE A 1 88 ? -21.454 -5.891 6.108 1.00 90.12 88 PHE A C 1
ATOM 667 O O . PHE A 1 88 ? -22.215 -5.000 5.724 1.00 90.12 88 PHE A O 1
ATOM 674 N N . THR A 1 89 ? -21.106 -6.016 7.386 1.00 91.62 89 THR A N 1
ATOM 675 C CA . THR A 1 89 ? -21.419 -5.006 8.403 1.00 91.62 89 THR A CA 1
ATOM 676 C C . THR A 1 89 ? -20.598 -3.732 8.182 1.00 91.62 89 THR A C 1
ATOM 678 O O . THR A 1 89 ? -19.544 -3.757 7.548 1.00 91.62 89 THR A O 1
ATOM 681 N N . GLU A 1 90 ? -21.039 -2.600 8.739 1.00 90.88 90 GLU A N 1
ATOM 682 C CA . GLU A 1 90 ? -20.285 -1.339 8.640 1.00 90.88 90 GLU A CA 1
ATOM 683 C C . GLU A 1 90 ? -18.848 -1.474 9.174 1.00 90.88 90 GLU A C 1
ATOM 685 O O . GLU A 1 90 ? -17.904 -0.954 8.577 1.00 90.88 90 GLU A O 1
ATOM 690 N N . GLU A 1 91 ? -18.679 -2.223 10.263 1.00 91.75 91 GLU A N 1
ATOM 691 C CA . GLU A 1 91 ? -17.382 -2.499 10.882 1.00 91.75 91 GLU A CA 1
ATOM 692 C C . GLU A 1 91 ? -16.478 -3.313 9.948 1.00 91.75 91 GLU A C 1
ATOM 694 O O . GLU A 1 91 ? -15.322 -2.945 9.738 1.00 91.75 91 GLU A O 1
ATOM 699 N N . GLU A 1 92 ? -17.012 -4.362 9.314 1.00 93.31 92 GLU A N 1
ATOM 700 C CA . GLU A 1 92 ? -16.276 -5.183 8.343 1.00 93.31 92 GLU A CA 1
ATOM 701 C C . GLU A 1 92 ? -15.867 -4.382 7.101 1.00 93.31 92 GLU A C 1
ATOM 703 O O . GLU A 1 92 ? -14.742 -4.530 6.610 1.00 93.31 92 GLU A O 1
ATOM 708 N N . ILE A 1 93 ? -16.742 -3.500 6.607 1.00 93.12 93 ILE A N 1
ATOM 709 C CA . ILE A 1 93 ? -16.426 -2.604 5.487 1.00 93.12 93 ILE A CA 1
ATOM 710 C C . ILE A 1 93 ? -15.315 -1.638 5.899 1.00 93.12 93 ILE A C 1
ATOM 712 O O . ILE A 1 93 ? -14.320 -1.510 5.182 1.00 93.12 93 ILE A O 1
ATOM 716 N N . SER A 1 94 ? -15.448 -0.981 7.055 1.00 93.69 94 SER A N 1
ATOM 717 C CA . SER A 1 94 ? -14.447 -0.035 7.552 1.00 93.69 94 SER A CA 1
ATOM 718 C C . SER A 1 94 ? -13.084 -0.701 7.738 1.00 93.69 94 SER A C 1
ATOM 720 O O . SER A 1 94 ? -12.070 -0.144 7.312 1.00 93.69 94 SER A O 1
ATOM 722 N N . ASP A 1 95 ? -13.045 -1.892 8.331 1.00 94.38 95 ASP A N 1
ATOM 723 C CA . ASP A 1 95 ? -11.809 -2.644 8.540 1.00 94.38 95 ASP A CA 1
ATOM 724 C C . ASP A 1 95 ? -11.187 -3.087 7.212 1.00 94.38 95 ASP A C 1
ATOM 726 O O . ASP A 1 95 ? -9.983 -2.915 7.015 1.00 94.38 95 ASP A O 1
ATOM 730 N N . THR A 1 96 ? -11.994 -3.558 6.259 1.00 94.62 96 THR A N 1
ATOM 731 C CA . THR A 1 96 ? -11.520 -3.948 4.921 1.00 94.62 96 THR A CA 1
ATOM 732 C C . THR A 1 96 ? -10.921 -2.760 4.173 1.00 94.62 96 THR A C 1
ATOM 734 O O . THR A 1 96 ? -9.812 -2.844 3.639 1.00 94.62 96 THR A O 1
ATOM 737 N N . VAL A 1 97 ? -11.616 -1.622 4.163 1.00 94.12 97 VAL A N 1
ATOM 738 C CA . VAL A 1 97 ? -11.154 -0.394 3.501 1.00 94.12 97 VAL A CA 1
ATOM 739 C C . VAL A 1 97 ? -9.880 0.125 4.162 1.00 94.12 97 VAL A C 1
ATOM 741 O O . VAL A 1 97 ? -8.922 0.460 3.465 1.00 94.12 97 VAL A O 1
ATOM 744 N N . PHE A 1 98 ? -9.825 0.141 5.495 1.00 94.44 98 PHE A N 1
ATOM 745 C CA . PHE A 1 98 ? -8.624 0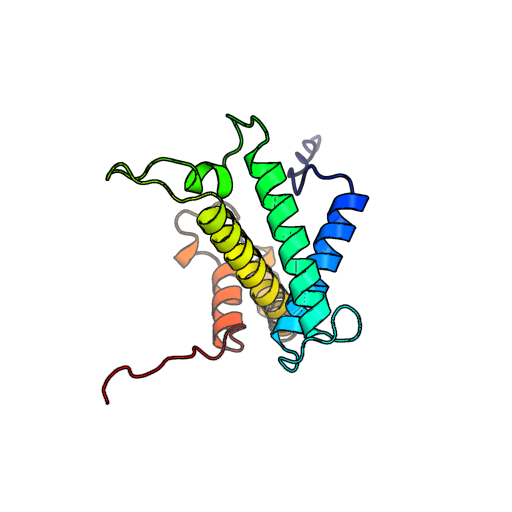.499 6.243 1.00 94.44 98 PHE A CA 1
ATOM 746 C C . PHE A 1 98 ? -7.441 -0.414 5.890 1.00 94.44 98 PHE A C 1
ATOM 748 O O . PHE A 1 98 ? -6.353 0.077 5.584 1.00 94.44 98 PHE A O 1
ATOM 755 N N . THR A 1 99 ? -7.644 -1.734 5.864 1.00 93.31 99 THR A N 1
ATOM 756 C CA . THR A 1 99 ? -6.608 -2.701 5.483 1.00 93.31 99 THR A CA 1
ATOM 757 C C . THR A 1 99 ? -6.100 -2.458 4.064 1.00 93.31 99 THR A C 1
ATOM 759 O O . THR A 1 99 ? -4.886 -2.438 3.860 1.00 93.31 99 THR A O 1
ATOM 762 N N . LEU A 1 100 ? -6.989 -2.225 3.092 1.00 93.75 100 LEU A N 1
ATOM 763 C CA . LEU A 1 100 ? -6.604 -1.940 1.706 1.00 93.75 100 LEU A CA 1
ATOM 764 C C . LEU A 1 100 ? -5.795 -0.642 1.583 1.00 93.75 100 LEU A C 1
ATOM 766 O O . LEU A 1 100 ? -4.787 -0.616 0.876 1.00 93.75 100 LEU A O 1
ATOM 770 N N . LEU A 1 101 ? -6.192 0.415 2.299 1.00 92.12 101 LEU A N 1
ATOM 771 C CA . LEU A 1 101 ? -5.471 1.692 2.323 1.00 92.12 101 LEU A CA 1
ATOM 772 C C . LEU A 1 101 ? -4.042 1.524 2.844 1.00 92.12 101 LEU A C 1
ATOM 774 O O . LEU A 1 101 ? -3.094 2.010 2.228 1.00 92.12 101 LEU A O 1
ATOM 778 N N . ILE A 1 102 ? -3.883 0.810 3.958 1.00 91.56 102 ILE A N 1
ATOM 779 C CA . ILE 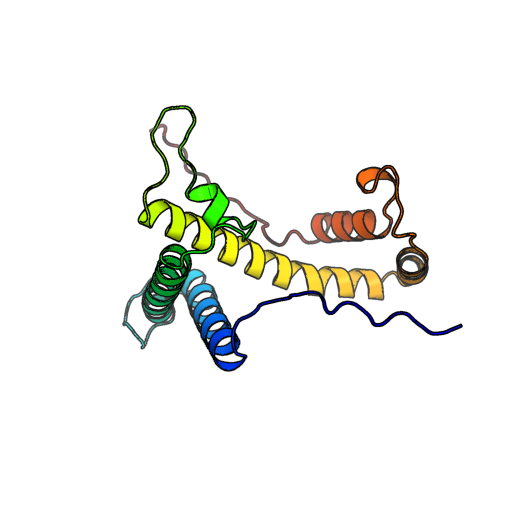A 1 102 ? -2.582 0.563 4.582 1.00 91.56 102 ILE A CA 1
ATOM 780 C C . ILE A 1 102 ? -1.704 -0.325 3.697 1.00 91.56 102 ILE A C 1
ATOM 782 O O . ILE A 1 102 ? -0.545 0.015 3.442 1.00 91.56 102 ILE A O 1
ATOM 786 N N . ALA A 1 103 ? -2.261 -1.423 3.179 1.00 91.44 103 ALA A N 1
ATOM 787 C CA . ALA A 1 103 ? -1.549 -2.336 2.292 1.00 91.44 103 ALA A CA 1
ATOM 788 C C . ALA A 1 103 ? -1.063 -1.622 1.023 1.00 91.44 103 ALA A C 1
ATOM 790 O O . ALA A 1 103 ? 0.107 -1.747 0.659 1.00 91.44 103 ALA A O 1
ATOM 791 N N . GLY A 1 104 ? -1.931 -0.834 0.383 1.00 89.75 104 GLY A N 1
ATOM 792 C CA . GLY A 1 104 ? -1.608 -0.095 -0.834 1.00 89.75 104 GLY A CA 1
ATOM 793 C C . GLY A 1 104 ? -0.602 1.031 -0.603 1.00 89.75 104 GLY A C 1
ATOM 794 O O . GLY A 1 104 ? 0.364 1.143 -1.360 1.00 89.75 104 GLY A O 1
ATOM 795 N N . LYS A 1 105 ? -0.779 1.838 0.455 1.00 89.00 105 LYS A N 1
ATOM 796 C CA . LYS A 1 105 ? 0.102 2.982 0.740 1.00 89.00 105 LYS A CA 1
ATOM 797 C C . LYS A 1 105 ? 1.516 2.525 1.080 1.00 89.00 105 LYS A C 1
ATOM 799 O O . LYS A 1 105 ? 2.454 3.001 0.448 1.00 89.00 105 LYS A O 1
ATOM 804 N N . LEU A 1 106 ? 1.677 1.598 2.029 1.00 86.06 106 LEU A N 1
ATOM 805 C CA . LEU A 1 106 ? 3.009 1.161 2.460 1.00 86.06 106 LEU A CA 1
ATOM 806 C C . LEU A 1 106 ? 3.787 0.512 1.314 1.00 86.06 106 LEU A C 1
ATOM 808 O O . LEU A 1 106 ? 4.927 0.885 1.053 1.00 86.06 106 LEU A O 1
ATOM 812 N N . THR A 1 107 ? 3.172 -0.450 0.623 1.00 91.31 107 THR A N 1
ATOM 813 C CA . THR A 1 107 ? 3.884 -1.236 -0.393 1.00 91.31 107 THR A CA 1
ATOM 814 C C . THR A 1 107 ? 4.207 -0.419 -1.638 1.00 91.31 107 THR A C 1
ATOM 816 O O . THR A 1 107 ? 5.301 -0.554 -2.180 1.00 91.31 107 THR A O 1
ATOM 819 N N . THR A 1 108 ? 3.310 0.476 -2.065 1.00 92.62 108 THR A N 1
ATOM 820 C CA . THR A 1 108 ? 3.559 1.343 -3.227 1.00 92.62 108 THR A CA 1
ATOM 821 C C . THR A 1 108 ? 4.601 2.413 -2.908 1.00 92.62 108 THR A C 1
ATOM 823 O O . THR A 1 108 ? 5.481 2.667 -3.732 1.00 92.62 108 THR A O 1
ATOM 826 N N . ALA A 1 109 ? 4.544 3.012 -1.709 1.00 90.38 109 ALA A N 1
ATOM 827 C CA . ALA A 1 109 ? 5.526 4.002 -1.269 1.00 90.38 109 ALA A CA 1
ATOM 828 C C . ALA A 1 109 ? 6.938 3.409 -1.147 1.00 90.38 109 ALA A C 1
ATOM 830 O O . ALA A 1 109 ? 7.903 4.106 -1.444 1.00 90.38 109 ALA A O 1
ATOM 831 N N . ASP A 1 110 ? 7.063 2.135 -0.766 1.00 88.50 110 ASP A N 1
ATOM 832 C CA . ASP A 1 110 ? 8.349 1.428 -0.716 1.00 88.50 110 ASP A CA 1
ATOM 833 C C . ASP A 1 110 ? 8.823 0.954 -2.109 1.00 88.50 110 ASP A C 1
ATOM 835 O O . ASP A 1 110 ? 10.008 1.036 -2.439 1.00 88.50 110 ASP A O 1
ATOM 839 N N . ALA A 1 111 ? 7.901 0.530 -2.984 1.00 93.75 111 ALA A N 1
ATOM 840 C CA . ALA A 1 111 ? 8.230 0.067 -4.336 1.00 93.75 111 ALA A CA 1
ATOM 841 C C . ALA A 1 111 ? 8.744 1.186 -5.258 1.00 93.75 111 ALA A C 1
ATOM 843 O O . ALA A 1 111 ? 9.681 0.973 -6.032 1.00 93.75 111 ALA A O 1
ATOM 844 N N . LEU A 1 112 ? 8.128 2.373 -5.200 1.00 95.00 112 LEU A N 1
ATOM 845 C CA . LEU A 1 112 ? 8.402 3.479 -6.124 1.00 95.00 112 LEU A CA 1
ATOM 846 C C . LEU A 1 112 ? 9.873 3.938 -6.105 1.00 95.00 112 LEU A C 1
ATOM 848 O O . LEU A 1 112 ? 10.487 3.974 -7.175 1.00 95.00 112 LEU A O 1
ATOM 852 N N . PRO A 1 113 ? 10.491 4.238 -4.945 1.00 94.25 113 PRO A N 1
ATOM 853 C CA . PRO A 1 113 ? 11.908 4.587 -4.886 1.00 94.25 113 PRO A CA 1
ATOM 854 C C . PRO A 1 113 ? 12.807 3.488 -5.450 1.00 94.25 113 PRO A C 1
ATOM 856 O O . PRO A 1 113 ? 13.770 3.786 -6.156 1.00 94.25 113 PRO A O 1
ATOM 859 N N . CYS A 1 114 ? 12.488 2.215 -5.184 1.00 91.62 114 CYS A N 1
ATOM 860 C CA . CYS A 1 114 ? 13.263 1.105 -5.724 1.00 91.62 114 CYS A CA 1
ATOM 861 C C . CYS A 1 114 ? 13.215 1.088 -7.254 1.00 91.62 114 CYS A C 1
ATOM 863 O O . CYS A 1 114 ? 14.266 1.027 -7.891 1.00 91.62 114 CYS A O 1
ATOM 865 N N . LEU A 1 115 ? 12.023 1.225 -7.839 1.00 95.38 115 LEU A N 1
ATOM 866 C CA . LEU A 1 115 ? 11.838 1.305 -9.287 1.00 95.38 115 LEU A CA 1
ATOM 867 C C . LEU A 1 115 ? 12.673 2.440 -9.894 1.00 95.38 115 LEU A C 1
ATOM 869 O O . LEU A 1 115 ? 13.385 2.223 -10.875 1.00 95.38 115 LEU A O 1
ATOM 873 N N . LEU A 1 116 ? 12.647 3.633 -9.290 1.00 94.88 116 LEU A N 1
ATOM 874 C CA . LEU A 1 116 ? 13.431 4.779 -9.761 1.00 94.88 116 LEU A CA 1
ATOM 875 C C . LEU A 1 116 ? 14.941 4.509 -9.710 1.00 94.88 116 LEU A C 1
ATOM 877 O O . LEU A 1 116 ? 15.658 4.823 -10.661 1.00 94.88 116 LEU A O 1
ATOM 881 N N . VAL A 1 117 ? 15.428 3.878 -8.638 1.00 94.88 117 VAL A N 1
ATOM 882 C CA . VAL A 1 117 ? 16.836 3.474 -8.522 1.00 94.88 117 VAL A CA 1
ATOM 883 C C . VAL A 1 117 ? 17.214 2.449 -9.595 1.00 94.88 117 VAL A C 1
ATOM 885 O O . VAL A 1 117 ? 18.300 2.555 -10.167 1.00 94.88 117 VAL A O 1
ATOM 888 N N . GLN A 1 118 ? 16.345 1.478 -9.901 1.00 93.62 118 GLN A N 1
ATOM 889 C CA . GLN A 1 118 ? 16.606 0.494 -10.960 1.00 93.62 118 GLN A CA 1
ATOM 890 C C . GLN A 1 118 ? 16.649 1.149 -12.344 1.00 93.62 118 GLN A C 1
ATOM 892 O O . GLN A 1 118 ? 17.576 0.893 -13.112 1.00 93.62 118 GLN A O 1
ATOM 897 N N . LEU A 1 119 ? 15.714 2.054 -12.648 1.00 95.00 119 LEU A N 1
ATOM 898 C CA . LEU A 1 119 ? 15.726 2.809 -13.904 1.00 95.00 119 LEU A CA 1
ATOM 899 C C . LEU A 1 119 ? 16.997 3.648 -14.056 1.00 95.00 119 LEU A C 1
ATOM 901 O O . LEU A 1 119 ? 17.611 3.641 -15.122 1.00 95.00 119 LEU A O 1
ATOM 905 N N . PHE A 1 120 ? 17.428 4.323 -12.989 1.00 95.06 120 PHE A N 1
ATOM 906 C CA . PHE A 1 120 ? 18.645 5.134 -13.011 1.00 95.06 120 PHE A CA 1
ATOM 907 C C . PHE A 1 120 ? 19.908 4.293 -13.257 1.00 95.06 120 PHE A C 1
ATOM 909 O O . PHE A 1 120 ? 20.799 4.717 -13.990 1.00 95.06 120 PHE A O 1
ATOM 916 N N . LYS A 1 121 ? 19.981 3.079 -12.696 1.00 94.12 121 LYS A N 1
ATOM 917 C CA . LYS A 1 121 ? 21.092 2.138 -12.929 1.00 94.12 121 LYS A CA 1
ATOM 918 C C . LYS A 1 121 ? 21.095 1.532 -14.335 1.00 94.12 121 LYS A C 1
ATOM 920 O O . LYS A 1 121 ? 22.146 1.111 -14.812 1.00 94.12 121 LYS A O 1
ATOM 925 N N . HIS A 1 122 ? 19.941 1.492 -14.999 1.00 94.38 122 HIS A N 1
ATOM 926 C CA . HIS A 1 122 ? 19.747 0.849 -16.296 1.00 94.38 122 HIS A CA 1
ATOM 927 C C . HIS A 1 122 ? 19.154 1.825 -17.320 1.00 94.38 122 HIS A C 1
ATOM 929 O O . HIS A 1 122 ? 18.070 1.611 -17.862 1.00 94.38 122 HIS A O 1
ATOM 935 N N . THR A 1 123 ? 19.891 2.896 -17.622 1.00 93.50 123 THR A N 1
ATOM 936 C CA . THR A 1 123 ? 19.428 4.018 -18.460 1.00 93.50 123 THR A CA 1
ATOM 937 C C . THR A 1 123 ? 18.947 3.622 -19.860 1.00 93.50 123 THR A C 1
ATOM 939 O O . THR A 1 123 ? 18.080 4.293 -20.419 1.00 93.50 123 THR A O 1
ATOM 942 N N . SER A 1 124 ? 19.424 2.502 -20.413 1.00 94.56 124 SER A N 1
ATOM 943 C CA . SER A 1 124 ? 18.933 1.950 -21.686 1.00 94.56 124 SER A CA 1
ATOM 944 C C . SER A 1 124 ? 17.442 1.587 -21.661 1.00 94.56 124 SER A C 1
ATOM 946 O O . SER A 1 124 ? 16.786 1.609 -22.703 1.00 94.56 124 SER A O 1
ATOM 948 N N . TRP A 1 125 ? 16.878 1.293 -20.486 1.00 95.31 125 TRP A N 1
ATOM 949 C CA . TRP A 1 125 ? 15.450 1.024 -20.316 1.00 95.31 125 TRP A CA 1
ATOM 950 C C . TRP A 1 125 ? 14.606 2.294 -20.227 1.00 95.31 125 TRP A C 1
ATOM 952 O O . TRP A 1 125 ? 13.443 2.252 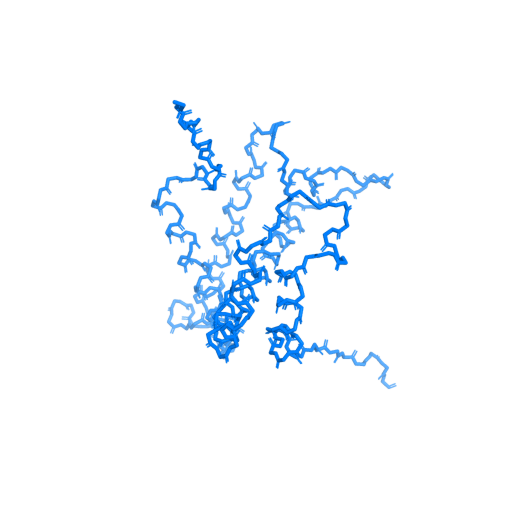-20.616 1.00 95.31 125 TRP A O 1
ATOM 962 N N . ILE A 1 126 ? 15.176 3.430 -19.810 1.00 95.25 126 ILE A N 1
ATOM 963 C CA . ILE A 1 126 ? 14.449 4.709 -19.720 1.00 95.25 126 ILE A CA 1
ATOM 964 C C . ILE A 1 126 ? 13.907 5.111 -21.093 1.00 95.25 126 ILE A C 1
ATOM 966 O O . ILE A 1 126 ? 12.735 5.451 -21.216 1.00 95.25 126 ILE A O 1
ATOM 970 N N . GLN A 1 127 ? 14.734 5.014 -22.139 1.00 93.19 127 GLN A N 1
ATOM 971 C CA . GLN A 1 127 ? 14.307 5.336 -23.505 1.00 93.19 127 GLN A CA 1
ATOM 972 C C . GLN A 1 127 ? 13.195 4.403 -23.998 1.00 93.19 127 GLN A C 1
ATOM 974 O O . GLN A 1 127 ? 12.279 4.849 -24.680 1.00 93.19 127 GLN A O 1
ATOM 979 N N . ARG A 1 128 ? 13.247 3.118 -23.626 1.00 94.00 128 ARG A N 1
ATOM 980 C CA . ARG A 1 128 ? 12.232 2.126 -24.012 1.00 94.00 128 ARG A CA 1
ATOM 981 C C . ARG A 1 128 ? 10.898 2.366 -23.311 1.00 94.00 128 ARG A C 1
ATOM 983 O O . ARG A 1 128 ? 9.865 2.248 -23.951 1.00 94.00 128 ARG A O 1
ATOM 990 N N . VAL A 1 129 ? 10.935 2.720 -22.025 1.00 94.56 129 VAL A N 1
ATOM 991 C CA . VAL A 1 129 ? 9.749 3.113 -21.249 1.00 94.56 129 VAL A CA 1
ATOM 992 C C . VAL A 1 129 ? 9.159 4.414 -21.797 1.00 94.56 129 VAL A C 1
ATOM 994 O O . VAL A 1 129 ? 7.956 4.506 -21.990 1.00 94.56 129 VAL A O 1
ATOM 997 N N . ALA A 1 130 ? 9.991 5.408 -22.116 1.00 93.44 130 ALA A N 1
ATOM 998 C CA . ALA A 1 130 ? 9.525 6.681 -22.670 1.00 93.44 130 ALA A CA 1
ATOM 999 C C . ALA A 1 130 ? 8.920 6.552 -24.081 1.00 93.44 130 ALA A C 1
ATOM 1001 O O . ALA A 1 130 ? 8.050 7.338 -24.444 1.00 93.44 130 ALA A O 1
ATOM 1002 N N . ALA A 1 131 ? 9.382 5.579 -24.871 1.00 94.00 131 ALA A N 1
ATOM 1003 C CA . ALA A 1 131 ? 8.857 5.276 -26.203 1.00 94.00 131 ALA A CA 1
ATOM 1004 C C . ALA A 1 131 ? 7.661 4.303 -26.184 1.00 94.00 131 ALA A C 1
ATOM 1006 O O . ALA A 1 131 ? 7.177 3.910 -27.246 1.00 94.00 131 ALA A O 1
ATOM 1007 N N . GLU A 1 132 ? 7.208 3.875 -25.003 1.00 93.62 132 GLU A N 1
ATOM 1008 C CA . GLU A 1 132 ? 6.114 2.922 -24.862 1.00 93.62 132 GLU A CA 1
ATOM 1009 C C . GLU A 1 132 ? 4.784 3.516 -25.358 1.00 93.62 132 GLU A C 1
ATOM 1011 O O . GLU A 1 132 ? 4.382 4.609 -24.959 1.00 93.62 132 GLU A O 1
ATOM 1016 N N . ASN A 1 133 ? 4.076 2.779 -26.220 1.00 90.19 133 ASN A N 1
ATOM 1017 C CA . ASN A 1 133 ? 2.738 3.165 -26.661 1.00 90.19 133 ASN A CA 1
ATOM 1018 C C . ASN A 1 133 ? 1.703 2.826 -25.579 1.00 90.19 133 ASN A C 1
ATOM 1020 O O . ASN A 1 133 ? 1.642 1.689 -25.128 1.00 90.19 133 ASN A O 1
ATOM 1024 N N . LEU A 1 134 ? 0.848 3.781 -25.213 1.00 87.31 134 LEU A N 1
ATOM 1025 C CA . LEU A 1 134 ? -0.235 3.553 -24.251 1.00 87.31 134 LEU A CA 1
ATOM 1026 C C . LEU A 1 134 ? -1.378 2.700 -24.829 1.00 87.31 134 LEU A C 1
ATOM 1028 O O . LEU A 1 134 ? -2.140 2.102 -24.072 1.00 87.31 134 LEU A O 1
ATOM 1032 N N . GLU A 1 135 ? -1.499 2.622 -26.156 1.00 89.38 135 GLU A N 1
ATOM 1033 C CA . GLU A 1 135 ? -2.470 1.760 -26.830 1.00 89.38 135 GLU A CA 1
ATOM 1034 C C . GLU A 1 135 ? -1.866 0.373 -27.090 1.00 89.38 135 GLU A C 1
ATOM 1036 O O . GLU A 1 135 ? -1.165 0.149 -28.079 1.00 89.38 135 GLU A O 1
ATOM 1041 N N . MET A 1 136 ? -2.146 -0.572 -26.190 1.00 88.88 136 MET A N 1
ATOM 1042 C CA . MET A 1 136 ? -1.700 -1.966 -26.287 1.00 88.88 136 MET A CA 1
ATOM 1043 C C . MET A 1 136 ? -2.885 -2.925 -26.356 1.00 88.88 136 MET A C 1
ATOM 1045 O O . MET A 1 136 ? -3.889 -2.731 -25.671 1.00 88.88 136 MET A O 1
ATOM 1049 N N . LYS A 1 137 ? -2.749 -4.000 -27.144 1.00 88.06 137 LYS A N 1
ATOM 1050 C CA . LYS A 1 137 ? -3.729 -5.099 -27.163 1.00 88.06 137 LYS A CA 1
ATOM 1051 C C . LYS A 1 137 ? -3.580 -6.005 -25.941 1.00 88.06 137 LYS A C 1
ATOM 1053 O O . LYS A 1 137 ? -4.591 -6.451 -25.409 1.00 88.06 137 LYS A O 1
ATOM 1058 N N . SER A 1 138 ? -2.344 -6.250 -25.501 1.00 90.62 138 SER A N 1
ATOM 1059 C CA . SER A 1 138 ? -2.034 -7.078 -24.334 1.00 90.62 138 SER A CA 1
ATOM 1060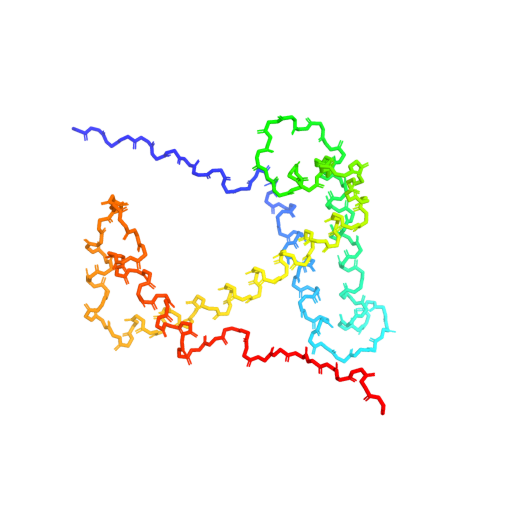 C C . SER A 1 138 ? -0.998 -6.378 -23.443 1.00 90.62 138 SER A C 1
ATOM 1062 O O . SER A 1 138 ? 0.200 -6.633 -23.564 1.00 90.62 138 SER A O 1
ATOM 1064 N N . PRO A 1 139 ? -1.416 -5.481 -22.523 1.00 89.38 139 PRO A N 1
ATOM 1065 C CA . PRO A 1 139 ? -0.486 -4.780 -21.634 1.00 89.38 139 PRO A CA 1
ATOM 1066 C C . PRO A 1 139 ? 0.402 -5.720 -20.809 1.00 89.38 139 PRO A C 1
ATOM 1068 O O . PRO A 1 139 ? 1.533 -5.372 -20.480 1.00 89.38 139 PRO A O 1
ATOM 1071 N N . GLU A 1 140 ? -0.085 -6.919 -20.477 1.00 89.19 140 GLU A N 1
ATOM 1072 C CA . GLU A 1 140 ? 0.675 -7.880 -19.675 1.00 89.19 140 GLU A CA 1
ATOM 1073 C C . GLU A 1 140 ? 1.920 -8.428 -20.376 1.00 89.19 140 GLU A C 1
ATOM 1075 O O . GLU A 1 140 ? 2.929 -8.705 -19.713 1.00 89.19 140 GLU A O 1
ATOM 1080 N N . GLU A 1 141 ? 1.838 -8.568 -21.697 1.00 87.38 141 GLU A N 1
ATOM 1081 C CA . GLU A 1 141 ? 2.887 -9.116 -22.550 1.00 87.38 141 GLU A CA 1
ATOM 1082 C C . GLU A 1 141 ? 3.715 -7.993 -23.181 1.00 87.38 141 GLU A C 1
ATOM 1084 O O . GLU A 1 141 ? 4.948 -8.055 -23.173 1.00 87.38 141 GLU A O 1
ATOM 1089 N N . ASP A 1 142 ? 3.055 -6.943 -23.667 1.00 90.12 142 ASP A N 1
ATOM 1090 C CA . ASP A 1 142 ? 3.653 -5.907 -24.511 1.00 90.12 142 ASP A CA 1
ATOM 1091 C C . ASP A 1 142 ? 4.310 -4.774 -23.708 1.00 90.12 142 ASP A C 1
ATOM 1093 O O . ASP A 1 142 ? 5.232 -4.124 -24.209 1.00 90.12 142 ASP A O 1
ATOM 1097 N N . SER A 1 143 ? 3.893 -4.546 -22.455 1.00 95.25 143 SER A N 1
ATOM 1098 C CA . SER A 1 143 ? 4.366 -3.388 -21.692 1.00 95.25 143 SER A CA 1
ATOM 1099 C C . SER A 1 143 ? 5.795 -3.548 -21.180 1.00 95.25 143 SER A C 1
ATOM 1101 O O . SER A 1 143 ? 6.110 -4.357 -20.302 1.00 95.25 143 SER A O 1
ATOM 1103 N N . VAL A 1 144 ? 6.671 -2.688 -21.690 1.00 94.50 144 VAL A N 1
ATOM 1104 C CA . VAL A 1 144 ? 8.020 -2.443 -21.185 1.00 94.50 144 VAL A CA 1
ATOM 1105 C C . VAL A 1 144 ? 7.962 -1.910 -19.754 1.00 94.50 144 VAL A C 1
ATOM 1107 O O . VAL A 1 144 ? 8.713 -2.389 -18.903 1.00 94.50 144 VAL A O 1
ATOM 1110 N N . THR A 1 145 ? 7.066 -0.966 -19.463 1.00 94.81 145 THR A N 1
ATOM 1111 C CA . THR A 1 145 ? 6.881 -0.404 -18.118 1.00 94.81 145 THR A CA 1
ATOM 1112 C C . THR A 1 145 ? 6.508 -1.495 -17.126 1.00 94.81 145 THR A C 1
ATOM 1114 O O . THR A 1 145 ? 7.135 -1.611 -16.073 1.00 94.81 145 THR A O 1
ATOM 1117 N N . LEU A 1 146 ? 5.555 -2.362 -17.475 1.00 95.06 146 LEU A N 1
ATOM 1118 C CA . LEU A 1 146 ? 5.156 -3.471 -16.616 1.00 95.06 146 LEU A CA 1
ATOM 1119 C C . LEU A 1 146 ? 6.297 -4.468 -16.398 1.00 95.06 146 LEU A C 1
ATOM 1121 O O . LEU A 1 146 ? 6.465 -4.956 -15.282 1.00 95.06 146 LEU A O 1
ATOM 1125 N N . ARG A 1 147 ? 7.115 -4.749 -17.421 1.00 94.62 147 ARG A N 1
ATOM 1126 C CA . ARG A 1 147 ? 8.319 -5.585 -17.270 1.00 94.62 147 ARG A CA 1
ATOM 1127 C C . ARG A 1 147 ? 9.305 -4.973 -16.275 1.00 94.62 147 ARG A C 1
ATOM 1129 O O . ARG A 1 147 ? 9.806 -5.694 -15.417 1.00 94.62 147 ARG A O 1
ATOM 1136 N N . VAL A 1 148 ? 9.537 -3.659 -16.336 1.00 95.25 148 VAL A N 1
ATOM 1137 C CA . VAL A 1 148 ? 10.397 -2.946 -15.372 1.00 95.25 148 VAL A CA 1
ATOM 1138 C C . VAL A 1 148 ? 9.813 -3.000 -13.959 1.00 95.25 148 VAL A C 1
ATOM 1140 O O . VAL A 1 148 ? 10.547 -3.277 -13.011 1.00 95.25 148 VAL A O 1
ATOM 1143 N N . VAL A 1 149 ? 8.504 -2.780 -13.801 1.00 95.12 149 VAL A N 1
ATOM 1144 C CA . VAL A 1 149 ? 7.818 -2.887 -12.502 1.00 95.12 149 VAL A CA 1
ATOM 1145 C C . VAL A 1 149 ? 7.967 -4.302 -11.938 1.00 95.12 149 VAL A C 1
ATOM 1147 O O . VAL A 1 149 ? 8.425 -4.462 -10.809 1.00 95.12 149 VAL A O 1
ATOM 1150 N N . LYS A 1 150 ? 7.647 -5.333 -12.732 1.00 94.75 150 LYS A N 1
ATOM 1151 C CA . LYS A 1 150 ? 7.759 -6.748 -12.341 1.00 94.75 150 LYS A CA 1
ATOM 1152 C C . LYS A 1 150 ? 9.189 -7.106 -11.934 1.00 94.75 150 LYS A C 1
ATOM 1154 O O . LYS A 1 150 ? 9.381 -7.718 -10.887 1.00 94.75 150 LYS A O 1
ATOM 1159 N N . GLU A 1 151 ? 10.189 -6.686 -12.706 1.00 95.00 151 GLU A N 1
ATOM 1160 C CA . GLU A 1 151 ? 11.596 -6.943 -12.383 1.00 95.00 151 GLU A CA 1
ATOM 1161 C C . GLU A 1 151 ? 12.050 -6.199 -11.119 1.00 95.00 151 GLU A C 1
ATOM 1163 O O . GLU A 1 151 ? 12.748 -6.769 -10.280 1.00 95.00 151 GLU A O 1
ATOM 1168 N N . SER A 1 152 ? 11.594 -4.959 -10.920 1.00 94.31 152 SER A N 1
ATOM 1169 C CA . SER A 1 152 ? 11.880 -4.199 -9.695 1.00 94.31 152 SER A CA 1
ATOM 1170 C C . SER A 1 152 ? 11.307 -4.903 -8.462 1.00 94.31 152 SER A C 1
ATOM 1172 O O . SER A 1 152 ? 12.015 -5.080 -7.470 1.00 94.31 152 SER A O 1
ATOM 1174 N N . LEU A 1 153 ? 10.060 -5.380 -8.545 1.00 94.19 153 LEU A N 1
ATOM 1175 C CA . LEU A 1 153 ? 9.402 -6.128 -7.470 1.00 94.19 153 LEU A CA 1
ATOM 1176 C C . LEU A 1 153 ? 10.034 -7.510 -7.238 1.00 94.19 153 LEU A C 1
ATOM 1178 O O . LEU A 1 153 ? 10.069 -7.974 -6.101 1.00 94.19 153 LEU A O 1
ATOM 1182 N N . ARG A 1 154 ? 10.573 -8.157 -8.283 1.00 94.81 154 ARG A N 1
ATOM 1183 C CA . ARG A 1 154 ? 11.333 -9.414 -8.166 1.00 94.81 154 ARG A CA 1
ATOM 1184 C C . ARG A 1 154 ? 12.632 -9.213 -7.384 1.00 94.81 154 ARG A C 1
ATOM 1186 O O . ARG A 1 154 ? 12.991 -10.058 -6.569 1.00 94.81 154 ARG A O 1
ATOM 1193 N N . LEU A 1 155 ? 13.342 -8.112 -7.641 1.00 93.25 155 LEU A N 1
ATOM 1194 C CA . LEU A 1 155 ? 14.611 -7.781 -6.983 1.00 93.25 155 LEU A CA 1
ATOM 1195 C C . LEU A 1 155 ? 14.421 -7.278 -5.549 1.00 93.25 155 LEU A C 1
ATOM 1197 O O . LEU A 1 155 ? 15.230 -7.588 -4.672 1.00 93.25 155 LEU A O 1
ATOM 1201 N N . LYS A 1 156 ? 13.375 -6.486 -5.308 1.00 91.38 156 LYS A N 1
ATOM 1202 C CA . LYS A 1 156 ? 13.081 -5.890 -4.006 1.00 91.38 156 LYS A CA 1
ATOM 1203 C C . LYS A 1 156 ? 11.568 -5.908 -3.755 1.00 91.38 156 LYS A C 1
ATOM 1205 O O . LYS A 1 156 ? 10.891 -4.913 -4.012 1.00 91.38 156 LYS A O 1
ATOM 1210 N N . PRO A 1 157 ? 11.022 -7.026 -3.251 1.00 92.06 157 PRO A N 1
ATOM 1211 C CA . PRO A 1 157 ? 9.608 -7.094 -2.914 1.00 92.06 157 PRO A CA 1
ATOM 1212 C C . PRO A 1 157 ? 9.315 -6.213 -1.682 1.00 92.06 157 PRO A C 1
ATOM 1214 O O . PRO A 1 157 ? 9.977 -6.396 -0.656 1.00 92.06 157 PRO A O 1
ATOM 1217 N N . PRO A 1 158 ? 8.311 -5.314 -1.731 1.00 89.44 158 PRO A N 1
ATOM 1218 C CA . PRO A 1 158 ? 7.921 -4.490 -0.578 1.00 89.44 158 PRO A CA 1
ATOM 1219 C C . PRO A 1 158 ? 7.407 -5.313 0.612 1.00 89.44 158 PRO A C 1
ATOM 1221 O O . PRO A 1 158 ? 7.584 -4.952 1.771 1.00 89.44 158 PRO A O 1
ATOM 1224 N N . ALA A 1 159 ? 6.777 -6.458 0.330 1.00 87.31 159 ALA A N 1
ATOM 1225 C CA . ALA A 1 159 ? 6.290 -7.405 1.328 1.00 87.31 159 ALA A CA 1
ATOM 1226 C C . ALA A 1 159 ? 7.108 -8.706 1.262 1.00 87.31 159 ALA A C 1
ATOM 1228 O O . ALA A 1 159 ? 6.730 -9.664 0.591 1.00 87.31 159 ALA A O 1
ATOM 1229 N N . GLY A 1 160 ? 8.258 -8.731 1.941 1.00 82.25 160 GLY A N 1
ATOM 1230 C CA . GLY A 1 160 ? 9.221 -9.842 1.862 1.00 82.25 160 GLY A CA 1
ATOM 1231 C C . GLY A 1 160 ? 8.912 -11.066 2.734 1.00 82.25 160 GLY A C 1
ATOM 1232 O O . GLY A 1 160 ? 9.581 -12.087 2.601 1.00 82.25 160 GLY A O 1
ATOM 1233 N N . ALA A 1 161 ? 7.933 -10.987 3.638 1.00 85.50 161 ALA A N 1
ATOM 1234 C CA . ALA A 1 161 ? 7.589 -12.085 4.536 1.00 85.50 161 ALA A CA 1
ATOM 1235 C C . ALA A 1 161 ? 6.093 -12.114 4.837 1.00 85.50 161 ALA A C 1
ATOM 1237 O O . ALA A 1 161 ? 5.440 -11.078 4.960 1.00 85.50 161 ALA A O 1
ATOM 1238 N N . ILE A 1 162 ? 5.561 -13.322 5.012 1.00 88.88 162 ILE A N 1
ATOM 1239 C CA . ILE A 1 162 ? 4.170 -13.541 5.389 1.00 88.88 162 ILE A CA 1
ATOM 1240 C C . ILE A 1 162 ? 4.142 -14.455 6.609 1.00 88.88 162 ILE A C 1
ATOM 1242 O O . ILE A 1 162 ? 4.660 -15.572 6.580 1.00 88.88 162 ILE A O 1
ATOM 1246 N N . ARG A 1 163 ? 3.507 -13.996 7.690 1.00 88.94 163 ARG A N 1
ATOM 1247 C CA . ARG A 1 163 ? 3.360 -14.800 8.903 1.00 88.94 163 ARG A CA 1
ATOM 1248 C C . ARG A 1 163 ? 2.308 -15.893 8.696 1.00 88.94 163 ARG A C 1
ATOM 1250 O O . ARG A 1 163 ? 1.206 -15.646 8.200 1.00 88.94 163 ARG A O 1
ATOM 1257 N N . ARG A 1 164 ? 2.648 -17.110 9.112 1.00 91.56 164 ARG A N 1
ATOM 1258 C CA . ARG A 1 164 ? 1.757 -18.274 9.190 1.00 91.56 164 ARG A CA 1
ATOM 1259 C C . ARG A 1 164 ? 1.898 -18.896 10.577 1.00 91.56 164 ARG A C 1
ATOM 1261 O O . ARG A 1 164 ? 2.957 -18.793 11.190 1.00 91.56 164 ARG A O 1
ATOM 1268 N N . VAL A 1 165 ? 0.832 -19.510 11.077 1.00 93.25 165 VAL A N 1
ATOM 1269 C CA . VAL A 1 165 ? 0.823 -20.222 12.362 1.00 93.25 165 VAL A CA 1
ATOM 1270 C C . VAL A 1 165 ? 0.232 -21.605 12.116 1.00 93.25 165 VAL A C 1
ATOM 1272 O O . VAL A 1 165 ? -0.862 -21.701 11.558 1.00 93.25 165 VAL A O 1
ATOM 1275 N N . ASN A 1 166 ? 0.953 -22.663 12.499 1.00 92.88 166 ASN A N 1
ATOM 1276 C CA . ASN A 1 166 ? 0.418 -24.022 12.452 1.00 92.88 166 ASN A CA 1
ATOM 1277 C C . ASN A 1 166 ? -0.610 -24.193 13.580 1.00 92.88 166 ASN A C 1
ATOM 1279 O O . ASN A 1 166 ? -0.331 -23.853 14.728 1.00 92.88 166 ASN A O 1
ATOM 1283 N N . ARG A 1 167 ? -1.807 -24.678 13.241 1.00 89.56 167 ARG A N 1
ATOM 1284 C CA . ARG A 1 167 ? -2.894 -24.916 14.202 1.00 89.56 167 ARG A CA 1
ATOM 1285 C C . ARG A 1 167 ? -2.909 -26.341 14.762 1.00 89.56 167 ARG A C 1
ATOM 1287 O O . ARG A 1 167 ? -3.686 -26.599 15.675 1.00 89.56 167 ARG A O 1
ATOM 1294 N N . GLN A 1 168 ? -2.083 -27.249 14.243 1.00 77.56 168 GLN A N 1
ATOM 1295 C CA . GLN A 1 168 ? -1.951 -28.596 14.794 1.00 77.56 168 GLN A CA 1
ATOM 1296 C C . GLN A 1 168 ? -1.039 -28.565 16.028 1.00 77.56 168 GLN A C 1
ATOM 1298 O O . GLN A 1 168 ? 0.077 -28.047 15.957 1.00 77.56 168 GLN A O 1
ATOM 1303 N N . LYS A 1 169 ? -1.566 -29.064 17.151 1.00 57.56 169 LYS A N 1
ATOM 1304 C CA . LYS A 1 169 ? -0.817 -29.377 18.372 1.00 57.56 169 LYS A CA 1
ATOM 1305 C C . LYS A 1 169 ? -0.264 -30.789 18.285 1.00 57.56 169 LYS A C 1
ATOM 1307 O O . LYS A 1 169 ? -1.005 -31.648 17.760 1.00 57.56 169 LYS A O 1
#

InterPro domains:
  IPR001128 Cytochrome P450 [PF00067] (61-165)
  IPR036396 Cytochrome P450 superfamily [G3DSA:1.10.630.10] (7-169)
  IPR036396 Cytochrome P450 superfamily [SSF48264] (36-166)

Sequence (169 aa):
MAMSPQKKLPMCTLPEAEQRSFEALLDDVMTGMLAAPLDLGRFSAHGRALIARSKVCQMISKVMAQPNKHRQNIIADLMKDSEEGKGFTEEEISDTVFTLLIAGKLTTADALPCLLVQLFKHTSWIQRVAAENLEMKSPEEDSVTLRVVKESLRLKPPAGAIRRVNRQK

Secondary structure (DSSP, 8-state):
-PPPP--------S-HHHHHHHHHHHHHHHHHHSS-S--BTBTSHHHHHHHHHHHHHHHHHHHHTS--TT--SHHHHHTSPPTTS-PPPHHHHHHHHHHHHHHHHHHHHHHHHHHHHHHHHTHHHHHHHHT--S--S-HHHH-HHHHHHHHHHHHS-S-----------

pLDDT: mean 85.71, std 15.12, range [33.84, 96.25]

Radius of gyration: 20.69 Å; chains: 1; bounding box: 50×53×61 Å

Foldseek 3Di:
DDDDPPPPDCPDPDDPVVVVVLVVLLVLLVQLVPFDCDQPQPVGSVNSNVVSLVVQLVVLVVVLPDPCPPDPDQLVVQPDADPVRDGDDSVRSSVVVSVCVNVCVQQVVVLVVLLVVQCVVVVVLVVVQVPDDPDDPDCCPRPSPVVSSVVSCVVPPSCPDDDDDDPDD